Protein AF-A0A0C2BVQ3-F1 (afdb_monomer_lite)

Organism: NCBI:txid51022

Structure (mmCIF, N/CA/C/O backbone):
data_AF-A0A0C2BVQ3-F1
#
_entry.id   AF-A0A0C2BVQ3-F1
#
loop_
_atom_site.group_PDB
_atom_site.id
_atom_site.type_symbol
_atom_site.label_atom_id
_atom_site.label_alt_id
_atom_site.label_comp_id
_atom_site.label_asym_id
_atom_site.label_entity_id
_atom_site.label_seq_id
_atom_site.pdbx_PDB_ins_code
_atom_site.Cartn_x
_atom_site.Cartn_y
_atom_site.Cartn_z
_atom_site.occupancy
_atom_site.B_iso_or_equiv
_atom_site.auth_seq_id
_atom_site.auth_comp_id
_atom_site.auth_asym_id
_atom_site.auth_atom_id
_atom_site.pdbx_PDB_model_num
ATOM 1 N N . THR A 1 1 ? 4.624 -6.064 6.888 1.00 85.44 1 THR A N 1
ATOM 2 C CA . THR A 1 1 ? 4.993 -5.205 5.743 1.00 85.44 1 THR A CA 1
ATOM 3 C C . THR A 1 1 ? 4.112 -5.554 4.563 1.00 85.44 1 THR A C 1
ATOM 5 O O . THR A 1 1 ? 3.552 -6.645 4.549 1.00 85.44 1 THR A O 1
ATOM 8 N N . TYR A 1 2 ? 3.961 -4.639 3.608 1.00 88.81 2 TYR A N 1
ATOM 9 C CA . TYR A 1 2 ? 3.236 -4.872 2.357 1.00 88.81 2 TYR A CA 1
ATOM 10 C C . TYR A 1 2 ? 4.156 -4.588 1.177 1.00 88.81 2 TYR A C 1
ATOM 12 O O . TYR A 1 2 ? 4.866 -3.583 1.188 1.00 88.81 2 TYR A O 1
ATOM 20 N N . THR A 1 3 ? 4.150 -5.472 0.182 1.00 93.00 3 THR A N 1
ATOM 21 C CA . THR A 1 3 ? 5.112 -5.427 -0.920 1.00 93.00 3 THR A CA 1
ATOM 22 C C . THR A 1 3 ? 4.396 -5.532 -2.256 1.00 93.00 3 THR A C 1
ATOM 24 O O . THR A 1 3 ? 3.574 -6.425 -2.455 1.00 93.00 3 THR A O 1
ATOM 27 N N . VAL A 1 4 ? 4.745 -4.648 -3.189 1.00 92.75 4 VAL A N 1
ATOM 28 C CA . VAL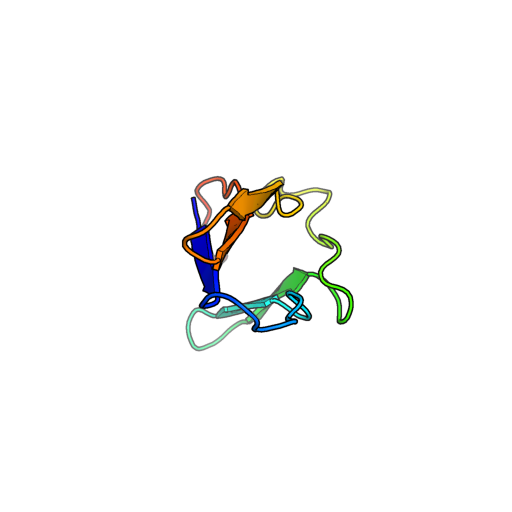 A 1 4 ? 4.286 -4.695 -4.582 1.00 92.75 4 VAL A CA 1
ATOM 29 C C . VAL A 1 4 ? 5.496 -4.832 -5.493 1.00 92.75 4 VAL A C 1
ATOM 31 O O . VAL A 1 4 ? 6.445 -4.055 -5.391 1.00 92.75 4 VAL A O 1
ATOM 34 N N . HIS A 1 5 ? 5.444 -5.797 -6.407 1.00 94.25 5 HIS A N 1
ATOM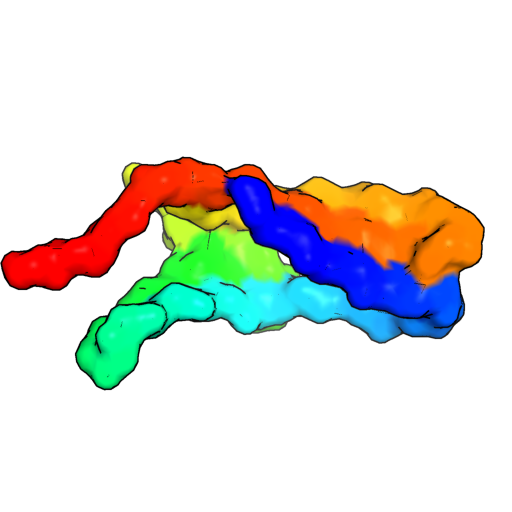 35 C CA . HIS A 1 5 ? 6.477 -6.013 -7.414 1.00 94.25 5 HIS A CA 1
ATOM 36 C C . HIS A 1 5 ? 5.938 -5.683 -8.804 1.00 94.25 5 HIS A C 1
ATOM 38 O O . HIS A 1 5 ? 4.913 -6.215 -9.227 1.00 94.25 5 HIS A O 1
ATOM 44 N N . LEU A 1 6 ? 6.654 -4.825 -9.524 1.00 93.81 6 LEU A N 1
ATOM 45 C CA . LEU A 1 6 ? 6.437 -4.567 -10.941 1.00 93.81 6 LEU A CA 1
ATOM 46 C C . LEU A 1 6 ? 7.542 -5.238 -11.748 1.00 93.81 6 LEU A C 1
ATOM 48 O O . LEU A 1 6 ? 8.714 -5.134 -11.388 1.00 93.81 6 LEU A O 1
ATOM 52 N N . ALA A 1 7 ? 7.166 -5.874 -12.856 1.00 92.31 7 ALA A N 1
ATOM 53 C CA . ALA A 1 7 ? 8.104 -6.506 -13.774 1.00 92.31 7 ALA A CA 1
ATOM 54 C C . ALA A 1 7 ? 9.106 -5.490 -14.370 1.00 92.31 7 ALA A C 1
ATOM 56 O O . ALA A 1 7 ? 8.819 -4.284 -14.417 1.00 92.31 7 ALA A O 1
ATOM 57 N N . PRO A 1 8 ? 10.261 -5.955 -14.884 1.00 88.56 8 PRO A N 1
ATOM 58 C CA . PRO A 1 8 ? 11.212 -5.099 -15.584 1.00 88.56 8 PRO A CA 1
ATOM 59 C C . PRO A 1 8 ? 10.541 -4.305 -16.711 1.00 88.56 8 PRO A C 1
ATOM 61 O O . PRO A 1 8 ? 9.557 -4.751 -17.303 1.00 88.56 8 PRO A O 1
ATOM 64 N N . SER A 1 9 ? 11.062 -3.110 -16.999 1.00 82.44 9 SER A N 1
ATOM 65 C CA . SER A 1 9 ? 10.548 -2.196 -18.038 1.00 82.44 9 SER A CA 1
ATOM 66 C C . SER A 1 9 ? 9.127 -1.650 -17.813 1.00 82.44 9 SER A C 1
ATOM 68 O O . SER A 1 9 ? 8.660 -0.835 -18.607 1.00 82.44 9 SER A O 1
ATOM 70 N N . THR A 1 10 ? 8.458 -2.014 -16.714 1.00 86.75 10 THR A N 1
ATOM 71 C CA . THR A 1 10 ? 7.167 -1.435 -16.322 1.00 86.75 10 THR A CA 1
ATOM 72 C C . THR A 1 10 ? 7.399 -0.163 -15.512 1.00 86.75 10 THR A C 1
ATOM 74 O O . THR A 1 10 ? 8.029 -0.190 -14.455 1.00 86.75 10 THR A O 1
ATOM 77 N N . ARG A 1 11 ? 6.873 0.971 -15.988 1.00 81.94 11 ARG A N 1
ATOM 78 C CA . ARG A 1 11 ? 6.809 2.207 -15.197 1.00 81.94 11 ARG A CA 1
ATOM 79 C C . ARG A 1 11 ? 5.468 2.252 -14.477 1.00 81.94 11 ARG A C 1
ATOM 81 O O . ARG A 1 11 ? 4.436 2.402 -15.118 1.00 81.94 11 ARG A O 1
ATOM 88 N N . GLY A 1 12 ? 5.497 2.136 -13.157 1.00 87.69 12 GLY A N 1
ATOM 89 C CA . GLY A 1 12 ? 4.318 2.283 -12.312 1.00 87.69 12 GLY A CA 1
ATOM 90 C C . GLY A 1 12 ? 4.634 3.085 -11.059 1.00 87.69 12 GLY A C 1
ATOM 91 O O . GLY A 1 12 ? 5.799 3.263 -10.697 1.00 87.69 12 GLY A O 1
ATOM 92 N N . ARG A 1 13 ? 3.578 3.578 -10.419 1.00 90.44 13 ARG A N 1
ATOM 93 C CA . ARG A 1 13 ? 3.618 4.218 -9.104 1.00 90.44 13 ARG A CA 1
ATOM 94 C C . ARG A 1 13 ? 2.503 3.642 -8.245 1.00 90.44 13 ARG A C 1
ATOM 96 O O . ARG A 1 13 ? 1.496 3.188 -8.789 1.00 90.44 13 ARG A O 1
ATOM 103 N N . ILE A 1 14 ? 2.672 3.699 -6.932 1.00 92.12 14 ILE A N 1
ATOM 104 C CA . ILE A 1 14 ? 1.559 3.480 -6.013 1.00 92.12 14 ILE A CA 1
ATOM 105 C C . ILE A 1 14 ? 0.776 4.791 -5.909 1.00 92.12 14 ILE A C 1
ATOM 107 O O . ILE A 1 14 ? 1.381 5.850 -5.783 1.00 92.12 14 ILE A O 1
ATOM 111 N N . GLY A 1 15 ? -0.545 4.713 -6.054 1.00 93.19 15 GLY A N 1
ATOM 112 C CA . GLY A 1 15 ? -1.455 5.842 -5.859 1.00 93.19 15 GLY A CA 1
ATOM 113 C C . GLY A 1 15 ? -2.222 5.692 -4.549 1.00 93.19 15 GLY A C 1
ATOM 114 O O . GLY A 1 15 ? -1.644 5.355 -3.516 1.00 93.19 15 GLY A O 1
ATOM 115 N N . ARG A 1 16 ? -3.543 5.876 -4.609 1.00 94.56 16 ARG A N 1
ATOM 116 C CA . ARG A 1 16 ? -4.430 5.741 -3.449 1.00 94.56 16 ARG A CA 1
ATOM 117 C C . ARG A 1 16 ? -4.450 4.309 -2.914 1.00 94.56 16 ARG A C 1
ATOM 119 O O . ARG A 1 16 ? -4.712 3.363 -3.659 1.00 94.56 16 ARG A O 1
ATOM 126 N N . CYS A 1 17 ? -4.218 4.168 -1.615 1.00 93.88 17 CYS A N 1
ATOM 127 C CA . CYS A 1 17 ? -4.357 2.929 -0.863 1.00 93.88 17 CYS A CA 1
ATOM 128 C C . CYS A 1 17 ? -5.377 3.134 0.252 1.00 93.88 17 CYS A C 1
ATOM 130 O O . CYS A 1 17 ? -5.362 4.153 0.941 1.00 93.88 17 CYS A O 1
ATOM 132 N N . TRP A 1 18 ? -6.224 2.134 0.459 1.00 94.19 18 TRP A N 1
ATOM 133 C CA . TRP A 1 18 ? -7.186 2.100 1.549 1.00 94.19 18 TRP A CA 1
ATOM 134 C C . TRP A 1 18 ? -7.259 0.688 2.125 1.00 94.19 18 TRP A C 1
ATOM 136 O O . TRP A 1 18 ? -6.948 -0.295 1.449 1.00 94.19 18 TRP A O 1
ATOM 146 N N . ALA A 1 19 ? -7.655 0.595 3.386 1.00 93.19 19 ALA A N 1
ATOM 147 C CA . ALA A 1 19 ? -8.043 -0.657 4.015 1.00 93.19 19 ALA A CA 1
ATOM 148 C C . ALA A 1 19 ? -9.559 -0.691 4.187 1.00 93.19 19 ALA A C 1
ATOM 150 O O . ALA A 1 19 ? -10.184 0.350 4.380 1.00 93.19 19 ALA A O 1
ATOM 151 N N . SER A 1 20 ? -10.142 -1.887 4.169 1.00 94.25 20 SER A N 1
ATOM 152 C CA . SER A 1 20 ? -11.564 -2.085 4.438 1.00 94.25 20 SER A CA 1
ATOM 153 C C . SER A 1 20 ? -11.793 -3.363 5.238 1.00 94.25 20 SER A C 1
ATOM 155 O O . SER A 1 20 ? -11.143 -4.378 4.984 1.00 94.25 20 SER A O 1
ATOM 157 N N . ASP A 1 21 ? -12.732 -3.314 6.182 1.00 94.00 21 ASP A N 1
ATOM 158 C CA . ASP A 1 21 ? -13.297 -4.484 6.872 1.00 94.00 21 ASP A CA 1
ATOM 159 C C . ASP A 1 21 ? -14.646 -4.930 6.266 1.00 94.00 21 ASP A C 1
ATOM 161 O O . ASP A 1 21 ? -15.354 -5.761 6.836 1.00 94.00 21 ASP A O 1
ATOM 165 N N . GLY A 1 22 ? -15.024 -4.362 5.114 1.00 94.69 22 GLY A N 1
ATOM 166 C CA . GLY A 1 22 ? -16.304 -4.585 4.443 1.00 94.69 22 GLY A CA 1
ATOM 167 C C . GLY A 1 22 ? -17.462 -3.712 4.943 1.00 94.69 22 GLY A C 1
ATOM 168 O O . GLY A 1 22 ? -18.529 -3.736 4.333 1.00 94.69 22 GLY A O 1
ATOM 169 N N . LYS A 1 23 ? -17.280 -2.935 6.017 1.00 93.50 23 LYS A N 1
ATOM 170 C CA . LYS A 1 23 ? -18.271 -1.969 6.537 1.00 93.50 23 LYS A CA 1
ATOM 171 C C . LYS A 1 23 ? -17.731 -0.544 6.572 1.00 93.50 23 LYS A C 1
ATOM 173 O O . LYS A 1 23 ? -18.476 0.405 6.344 1.00 93.50 23 LYS A O 1
ATOM 178 N N . SER A 1 24 ? -16.447 -0.423 6.862 1.00 91.81 24 SER A N 1
ATOM 179 C CA . SER A 1 24 ? -15.693 0.808 7.011 1.00 91.81 24 SER A CA 1
ATOM 180 C C . SER A 1 24 ? -14.529 0.815 6.027 1.00 91.81 24 SER A C 1
ATOM 182 O O . SER A 1 24 ? -14.047 -0.232 5.580 1.00 91.81 24 SER A O 1
ATOM 184 N N . GLU A 1 25 ? -14.051 2.013 5.716 1.00 93.56 25 GLU A N 1
ATOM 185 C CA . GLU A 1 25 ? -12.829 2.224 4.948 1.00 93.56 25 GLU A CA 1
ATOM 186 C C . GLU A 1 25 ? -11.904 3.166 5.718 1.00 93.56 25 GLU A C 1
ATOM 188 O O . GLU A 1 25 ? -12.356 4.110 6.369 1.00 93.56 25 GLU A O 1
ATOM 193 N N . LEU A 1 26 ? -10.603 2.894 5.654 1.00 91.69 26 LEU A N 1
ATOM 194 C CA . LEU A 1 26 ? -9.562 3.773 6.168 1.00 91.69 26 LEU A CA 1
ATOM 195 C C . LEU A 1 26 ? -8.626 4.145 5.024 1.00 91.69 26 LEU A C 1
ATOM 197 O O . LEU A 1 26 ? -7.943 3.281 4.474 1.00 91.69 26 LEU A O 1
ATOM 201 N N . GLU A 1 27 ? -8.560 5.434 4.706 1.00 93.12 27 GLU A N 1
ATOM 202 C CA . GLU A 1 27 ? -7.577 5.966 3.763 1.00 93.12 27 GLU A CA 1
ATOM 203 C C . GLU A 1 27 ? -6.164 5.829 4.333 1.00 93.12 27 GLU A C 1
ATOM 205 O O . GLU A 1 27 ? -5.886 6.298 5.438 1.00 93.12 27 GLU A O 1
ATOM 210 N N . LEU A 1 28 ? -5.265 5.204 3.574 1.00 93.44 28 LEU A N 1
ATOM 211 C CA . LEU A 1 28 ? -3.868 4.986 3.955 1.00 93.44 28 LEU A CA 1
ATOM 212 C C . LEU A 1 28 ? -2.927 5.929 3.196 1.00 93.44 28 LEU A C 1
ATOM 214 O O . LEU A 1 28 ? -2.006 6.488 3.795 1.00 93.44 28 LEU A O 1
ATOM 218 N N . SER A 1 29 ? -3.201 6.171 1.911 1.00 92.81 29 SER A N 1
ATOM 219 C CA . SER A 1 29 ? -2.482 7.144 1.083 1.00 92.81 29 SER A CA 1
ATOM 220 C C . SER A 1 29 ? -3.399 7.909 0.133 1.00 92.81 29 SER A C 1
ATOM 222 O O . SER A 1 29 ? -4.459 7.418 -0.252 1.00 92.81 29 SER A O 1
ATOM 224 N N . ASP A 1 30 ? -2.964 9.099 -0.278 1.00 92.25 30 ASP A 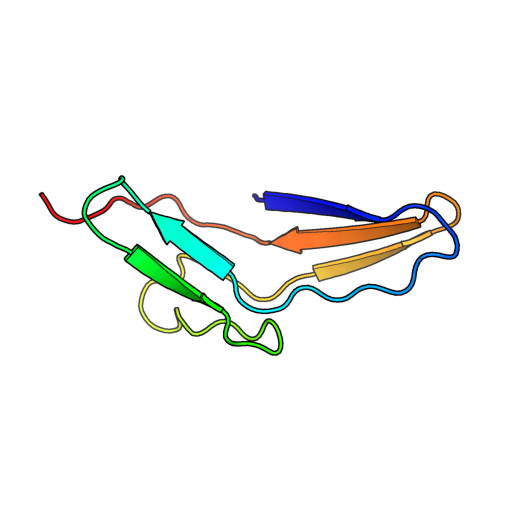N 1
ATOM 225 C CA . ASP A 1 30 ? -3.637 9.891 -1.309 1.00 92.25 30 ASP A CA 1
ATOM 226 C C . ASP A 1 30 ? -3.373 9.365 -2.737 1.00 92.25 30 ASP A C 1
ATOM 228 O O . ASP A 1 30 ? -2.702 8.354 -2.949 1.00 92.25 30 ASP A O 1
ATOM 232 N N . ASN A 1 31 ? -3.901 10.062 -3.748 1.00 94.44 31 ASN A N 1
ATOM 233 C CA . ASN A 1 31 ? -3.777 9.673 -5.159 1.00 94.44 31 ASN A CA 1
ATOM 234 C C . ASN A 1 31 ? -2.332 9.643 -5.690 1.00 94.44 31 ASN A C 1
ATOM 236 O O . ASN A 1 31 ? -2.086 9.016 -6.728 1.00 94.44 31 ASN A O 1
ATOM 240 N N . ASP A 1 32 ? -1.397 10.284 -4.992 1.00 90.62 32 ASP A N 1
ATOM 241 C CA . ASP A 1 32 ? 0.022 10.323 -5.338 1.00 90.62 32 ASP A CA 1
ATOM 242 C C . ASP A 1 32 ? 0.853 9.329 -4.512 1.00 90.62 32 ASP A C 1
ATOM 244 O O . ASP A 1 32 ? 2.065 9.229 -4.700 1.00 90.62 32 ASP A O 1
ATOM 248 N N . GLY A 1 33 ? 0.200 8.545 -3.646 1.00 89.25 33 GLY A N 1
ATOM 249 C CA . GLY A 1 33 ? 0.841 7.527 -2.820 1.00 89.25 33 GLY A CA 1
ATOM 250 C C . GLY A 1 33 ? 1.457 8.072 -1.534 1.00 89.25 33 GLY A C 1
ATOM 251 O O . GLY A 1 33 ? 2.136 7.316 -0.839 1.00 89.25 33 GLY A O 1
ATOM 252 N N . CYS A 1 34 ? 1.214 9.342 -1.188 1.00 88.56 34 CYS A N 1
ATOM 253 C CA . CYS A 1 34 ? 1.709 9.933 0.053 1.00 88.56 34 CYS A CA 1
ATOM 254 C C . CYS A 1 34 ? 0.872 9.448 1.239 1.00 88.56 34 CYS A C 1
ATOM 256 O O . CYS A 1 34 ? -0.360 9.460 1.173 1.00 88.56 34 CYS A O 1
ATOM 258 N N . SER A 1 35 ? 1.520 9.052 2.340 1.00 89.25 35 SER A N 1
ATOM 259 C CA . SER A 1 35 ? 0.791 8.602 3.529 1.00 89.25 35 SER A CA 1
ATOM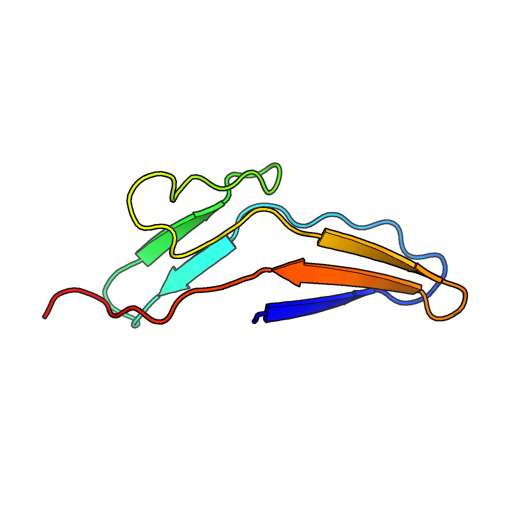 260 C C . SER A 1 35 ? -0.066 9.724 4.131 1.00 89.25 35 SER A C 1
ATOM 262 O O . SER A 1 35 ? 0.412 10.830 4.414 1.00 89.25 35 SER A O 1
ATOM 264 N N . VAL A 1 36 ? -1.344 9.417 4.381 1.00 90.31 36 VAL A N 1
ATOM 265 C CA . VAL A 1 36 ? -2.273 10.294 5.119 1.00 90.31 36 VAL A CA 1
ATOM 266 C C . VAL A 1 36 ? -2.423 9.876 6.589 1.00 90.31 36 VAL A C 1
ATOM 268 O O . VAL A 1 36 ? -2.988 10.615 7.394 1.00 90.31 36 VAL A O 1
ATOM 271 N N . GLN A 1 37 ? -1.848 8.734 6.983 1.00 85.19 37 GLN A N 1
ATOM 272 C CA . GLN A 1 37 ? -1.931 8.159 8.334 1.00 85.19 37 GLN A CA 1
ATOM 273 C C . GLN A 1 37 ? -0.828 8.669 9.278 1.00 85.19 37 GLN A C 1
ATOM 275 O O . GLN A 1 37 ? -0.128 7.895 9.932 1.00 85.19 37 GLN A O 1
ATOM 280 N N . ARG A 1 38 ? -0.697 9.997 9.402 1.00 69.56 38 ARG A N 1
ATOM 281 C CA . ARG A 1 38 ? 0.379 10.646 10.185 1.00 69.56 38 ARG A CA 1
ATOM 282 C C . ARG A 1 38 ? 0.265 10.472 11.704 1.00 69.56 38 ARG A C 1
ATOM 284 O O . ARG A 1 38 ? 1.264 10.595 12.398 1.00 69.56 38 ARG A O 1
ATOM 291 N N . SER A 1 39 ? -0.940 10.213 12.220 1.00 67.38 39 SER A N 1
ATOM 292 C CA . SER A 1 39 ? -1.202 10.089 13.666 1.00 67.38 39 SER A CA 1
ATOM 293 C C . SER A 1 39 ? -1.257 8.643 14.164 1.00 67.38 39 SER A C 1
ATOM 295 O O . SER A 1 39 ? -1.091 8.419 15.359 1.00 67.38 39 SER A O 1
ATOM 297 N N . GLY A 1 40 ? -1.547 7.676 13.288 1.00 65.75 40 GLY A N 1
ATOM 298 C CA . GLY A 1 40 ? -1.665 6.263 13.666 1.00 65.75 40 GLY A CA 1
ATOM 299 C C . GLY A 1 40 ? -0.379 5.465 13.463 1.00 65.75 40 GLY A C 1
ATOM 300 O O . GLY A 1 40 ? -0.257 4.372 14.011 1.00 65.75 40 GLY A O 1
ATOM 301 N N . GLU A 1 41 ? 0.553 5.986 12.650 1.00 78.88 41 GLU A N 1
ATOM 302 C CA . GLU A 1 41 ? 1.762 5.279 12.183 1.00 78.88 41 GLU A CA 1
ATOM 303 C C . GLU A 1 41 ? 1.455 3.888 11.602 1.00 78.88 41 GLU A C 1
ATOM 305 O O . GLU A 1 41 ? 2.281 2.976 11.601 1.00 78.88 41 GLU A O 1
ATOM 310 N N . VAL A 1 42 ? 0.220 3.710 11.135 1.00 85.50 42 VAL A N 1
ATOM 311 C CA . VAL A 1 42 ? -0.273 2.458 10.577 1.00 85.50 42 VAL A CA 1
ATOM 312 C C . VAL A 1 42 ? 0.367 2.203 9.221 1.00 85.50 42 VAL A C 1
ATOM 314 O O . VAL A 1 42 ? 0.752 1.074 8.934 1.00 85.50 42 VAL A O 1
ATOM 317 N N . TRP A 1 43 ? 0.481 3.252 8.406 1.00 89.44 43 TRP A N 1
ATOM 318 C CA . TRP A 1 43 ? 0.966 3.198 7.035 1.00 89.44 43 TRP A CA 1
ATOM 319 C C . TRP A 1 43 ? 2.092 4.208 6.834 1.00 89.44 43 TRP A C 1
ATOM 321 O O . TRP A 1 43 ? 1.912 5.403 7.086 1.00 89.44 43 TRP A O 1
ATOM 331 N N . GLY A 1 44 ? 3.250 3.721 6.395 1.00 86.81 44 GLY A N 1
ATOM 332 C CA . GLY A 1 44 ? 4.417 4.554 6.107 1.00 86.81 44 GLY A CA 1
ATOM 333 C C . GLY A 1 44 ? 4.452 5.065 4.668 1.00 86.81 44 GLY A C 1
ATOM 334 O O . GLY A 1 44 ? 3.532 4.831 3.884 1.00 86.81 44 GLY A O 1
ATOM 335 N N . ASP A 1 45 ? 5.553 5.715 4.305 1.00 86.50 45 ASP A N 1
ATOM 336 C CA . ASP A 1 45 ? 5.899 5.937 2.902 1.00 86.50 45 ASP A CA 1
ATOM 337 C C . ASP A 1 45 ? 6.475 4.652 2.287 1.00 86.50 45 ASP A C 1
ATOM 339 O O . ASP A 1 45 ? 6.968 3.765 2.991 1.00 86.50 45 ASP A O 1
ATOM 343 N N . PHE A 1 46 ? 6.397 4.528 0.961 1.00 89.25 46 PHE A N 1
ATOM 344 C CA . PHE A 1 46 ? 6.994 3.392 0.266 1.00 89.25 46 PHE A CA 1
ATOM 345 C C . PHE A 1 46 ? 8.498 3.568 0.087 1.00 89.25 46 PHE A C 1
ATOM 347 O O . PHE A 1 46 ? 8.958 4.511 -0.558 1.00 89.25 46 PHE A O 1
ATOM 354 N N . GLU A 1 47 ? 9.255 2.578 0.540 1.00 91.44 47 GLU A N 1
ATOM 355 C CA . GLU A 1 47 ? 10.627 2.382 0.100 1.00 91.44 47 GLU A CA 1
ATOM 356 C C . GLU A 1 47 ? 10.625 1.764 -1.302 1.00 91.44 47 GLU A C 1
ATOM 358 O O . GLU A 1 47 ? 9.886 0.813 -1.582 1.00 91.44 47 GLU A O 1
ATOM 363 N N . VAL A 1 48 ? 11.446 2.309 -2.203 1.00 92.19 48 VAL A N 1
ATOM 364 C CA . VAL A 1 48 ? 11.494 1.881 -3.605 1.00 92.19 48 VAL A CA 1
ATOM 365 C C . VAL A 1 48 ? 12.868 1.316 -3.926 1.00 92.19 48 VAL A C 1
ATOM 367 O O . VAL A 1 48 ? 13.861 2.041 -3.932 1.00 92.19 48 VAL A O 1
ATOM 370 N N . SER A 1 49 ? 12.909 0.032 -4.269 1.00 93.06 49 SER A N 1
ATOM 371 C CA . SER A 1 49 ? 14.108 -0.635 -4.777 1.00 93.06 49 SER A CA 1
ATOM 372 C C . SER A 1 49 ? 13.928 -0.996 -6.247 1.00 93.06 49 SER A C 1
ATOM 374 O O . SER A 1 49 ? 12.864 -1.468 -6.653 1.00 93.06 49 SER A O 1
ATOM 376 N N . ARG A 1 50 ? 14.956 -0.754 -7.065 1.00 93.06 50 ARG A N 1
ATOM 377 C CA . ARG A 1 50 ? 14.954 -1.052 -8.504 1.00 93.06 50 ARG A CA 1
ATOM 378 C C . ARG A 1 50 ? 16.170 -1.887 -8.863 1.00 93.06 50 ARG A C 1
ATOM 380 O O . ARG A 1 50 ? 17.294 -1.478 -8.588 1.00 93.06 50 ARG A O 1
ATOM 387 N N . ASP A 1 51 ? 15.937 -3.016 -9.517 1.00 90.69 51 ASP A N 1
ATOM 388 C CA . ASP A 1 51 ? 16.981 -3.923 -9.982 1.00 90.69 51 ASP A CA 1
ATOM 389 C C . ASP A 1 51 ? 16.631 -4.534 -11.355 1.00 90.69 51 ASP A C 1
ATOM 391 O O . ASP A 1 51 ? 15.670 -4.137 -12.018 1.00 90.69 51 ASP A O 1
ATOM 395 N N . GLN A 1 52 ? 17.427 -5.509 -11.806 1.00 90.69 52 GLN A N 1
ATOM 396 C CA . GLN A 1 52 ? 17.190 -6.217 -13.072 1.00 90.69 52 GLN A CA 1
ATOM 397 C C . GLN A 1 52 ? 15.894 -7.049 -13.078 1.00 90.69 52 GLN A C 1
ATOM 399 O O . GLN A 1 52 ? 15.425 -7.437 -14.146 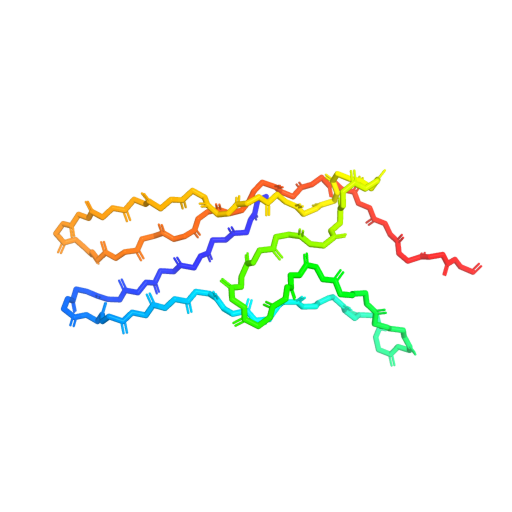1.00 90.69 52 GLN A O 1
ATOM 404 N N . ARG A 1 53 ? 15.320 -7.339 -11.905 1.00 89.75 53 ARG A N 1
ATOM 405 C CA . ARG A 1 53 ? 14.077 -8.099 -11.726 1.00 89.75 53 ARG A CA 1
ATOM 406 C C . ARG A 1 53 ? 12.849 -7.192 -11.678 1.00 89.75 53 ARG A C 1
ATOM 408 O O . ARG A 1 53 ? 11.741 -7.700 -11.824 1.00 89.75 53 ARG A O 1
ATOM 415 N N . GLY A 1 54 ? 13.033 -5.877 -11.553 1.00 93.81 54 GLY A N 1
ATOM 416 C CA . GLY A 1 54 ? 11.978 -4.882 -11.699 1.00 93.81 54 GLY A CA 1
ATOM 417 C C . GLY A 1 54 ? 11.995 -3.813 -10.610 1.00 93.81 54 GLY A C 1
ATOM 418 O O . GLY A 1 54 ? 13.050 -3.410 -10.128 1.00 93.81 54 GLY A O 1
ATOM 419 N N . THR A 1 55 ? 10.813 -3.305 -10.253 1.00 95.25 55 THR A N 1
ATOM 420 C CA . THR A 1 55 ? 10.652 -2.330 -9.160 1.00 95.25 55 THR A CA 1
ATOM 421 C C . THR A 1 55 ? 9.888 -2.967 -8.010 1.00 95.25 55 THR A C 1
ATOM 423 O O . THR A 1 55 ? 8.808 -3.515 -8.215 1.00 95.25 55 THR A O 1
ATOM 426 N N . THR A 1 56 ? 10.428 -2.855 -6.802 1.00 95.06 56 THR A N 1
ATOM 427 C CA . THR A 1 56 ? 9.780 -3.276 -5.561 1.00 95.06 56 THR A CA 1
ATOM 428 C C . THR A 1 56 ? 9.395 -2.048 -4.751 1.00 95.06 56 THR A C 1
ATOM 430 O O . THR A 1 56 ? 10.245 -1.202 -4.477 1.00 95.06 56 THR A O 1
ATOM 433 N N . PHE A 1 57 ? 8.126 -1.976 -4.361 1.00 94.00 57 PHE A N 1
ATOM 434 C CA . PHE A 1 57 ? 7.601 -0.999 -3.414 1.00 94.00 57 PHE A CA 1
ATOM 435 C C . PHE A 1 57 ? 7.338 -1.713 -2.094 1.00 94.00 57 PHE A C 1
ATOM 437 O O . PHE A 1 57 ? 6.550 -2.659 -2.061 1.00 94.00 57 PHE A O 1
ATOM 444 N N . LEU A 1 58 ? 7.990 -1.272 -1.024 1.00 93.19 58 LEU A N 1
ATOM 445 C CA . LEU A 1 58 ? 7.845 -1.827 0.316 1.00 93.19 58 LEU A CA 1
ATOM 446 C C . LEU A 1 58 ? 7.219 -0.788 1.245 1.00 93.19 58 LEU A C 1
ATOM 448 O O . LEU A 1 58 ? 7.739 0.314 1.376 1.00 93.19 58 LEU A O 1
ATOM 452 N N . ASN A 1 59 ? 6.123 -1.150 1.907 1.00 92.06 59 ASN A N 1
ATOM 453 C CA . ASN A 1 59 ? 5.525 -0.352 2.970 1.00 92.06 59 ASN A CA 1
ATOM 454 C C . ASN A 1 59 ? 5.711 -1.024 4.335 1.00 92.06 59 ASN A C 1
ATOM 456 O O . ASN A 1 59 ? 5.410 -2.217 4.524 1.00 92.06 59 ASN A O 1
ATOM 460 N N . HIS A 1 60 ? 6.167 -0.235 5.304 1.00 88.50 60 HIS A N 1
ATOM 461 C CA . HIS A 1 60 ? 6.234 -0.633 6.702 1.00 88.50 60 HIS A CA 1
ATOM 462 C C . HIS A 1 60 ? 4.906 -0.326 7.388 1.00 88.50 60 HIS A C 1
ATOM 464 O O . HIS A 1 60 ? 4.584 0.822 7.674 1.00 88.50 60 HIS A O 1
ATOM 470 N N . ILE A 1 61 ? 4.149 -1.392 7.648 1.00 89.06 61 ILE A N 1
ATOM 471 C CA . ILE A 1 61 ? 2.827 -1.329 8.271 1.00 89.06 61 ILE A CA 1
ATOM 472 C C . ILE A 1 61 ? 2.934 -1.820 9.708 1.00 89.06 61 ILE A C 1
ATOM 474 O O . ILE A 1 61 ? 3.437 -2.925 9.946 1.00 89.06 61 ILE A O 1
ATOM 478 N N . LYS A 1 62 ? 2.427 -1.024 10.648 1.00 88.94 62 LYS A N 1
ATOM 479 C CA . LYS A 1 62 ? 2.253 -1.412 12.053 1.00 88.94 62 LYS A CA 1
ATOM 480 C C . LYS A 1 62 ? 0.938 -2.164 12.218 1.00 88.94 62 L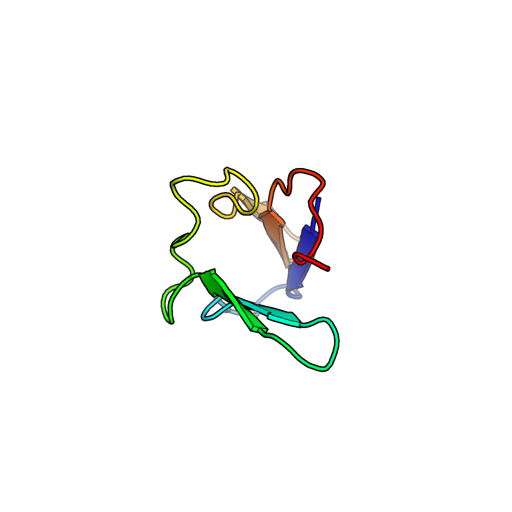YS A C 1
ATOM 482 O O . LYS A 1 62 ? -0.018 -1.843 11.534 1.00 88.94 62 LYS A O 1
ATOM 487 N N . ALA A 1 63 ? 0.861 -3.149 13.112 1.00 88.50 63 ALA A N 1
ATOM 488 C CA . ALA A 1 63 ? -0.400 -3.847 13.376 1.00 88.50 63 ALA A CA 1
ATOM 489 C C . ALA A 1 63 ? -1.451 -2.897 13.984 1.00 88.50 63 ALA A C 1
ATOM 491 O O . ALA A 1 63 ? -1.134 -2.102 14.869 1.00 88.50 63 ALA A O 1
ATOM 492 N N . TRP A 1 64 ? -2.693 -3.003 13.513 1.00 89.81 64 TRP A N 1
ATOM 493 C CA . TRP A 1 64 ? -3.835 -2.178 13.915 1.00 89.81 64 TRP A CA 1
ATOM 494 C C . TRP A 1 64 ? -5.148 -2.910 13.599 1.00 89.81 64 TRP A C 1
ATOM 496 O O . TRP A 1 64 ? -5.133 -3.950 12.940 1.00 89.81 64 TRP A O 1
ATOM 506 N N . ALA A 1 65 ? -6.274 -2.374 14.069 1.00 90.56 65 ALA A N 1
ATOM 507 C CA . ALA A 1 65 ? -7.607 -2.900 13.792 1.00 90.56 65 ALA A CA 1
ATOM 508 C C . ALA A 1 65 ? -8.616 -1.756 13.638 1.00 90.56 65 ALA A C 1
ATOM 510 O O . ALA A 1 65 ? -8.418 -0.672 14.193 1.00 90.56 65 ALA A O 1
ATOM 511 N N . PHE A 1 66 ? -9.703 -2.010 12.908 1.00 90.25 66 PHE A N 1
ATOM 512 C CA . PHE A 1 66 ? -10.852 -1.111 12.896 1.00 90.25 66 PHE A CA 1
ATOM 513 C C . PHE A 1 66 ? -11.500 -1.063 14.292 1.00 90.25 66 PHE A C 1
ATOM 515 O O . PHE A 1 66 ? -11.537 -2.095 14.972 1.00 90.25 66 PHE A O 1
ATOM 522 N N . PRO A 1 67 ? -11.998 0.104 14.742 1.00 83.75 67 PRO A N 1
ATOM 523 C CA . PRO A 1 67 ? -12.788 0.189 15.965 1.00 83.75 67 PRO A CA 1
ATOM 524 C C . PRO A 1 67 ? -14.028 -0.710 15.881 1.00 83.75 67 PRO A C 1
ATOM 526 O O . PRO A 1 67 ? -14.671 -0.777 14.834 1.00 83.75 67 PRO A O 1
ATOM 529 N N . THR A 1 68 ? -14.345 -1.391 16.981 1.00 78.19 68 THR A N 1
ATOM 530 C CA . THR A 1 68 ? -15.512 -2.280 17.116 1.00 78.19 68 THR A CA 1
ATOM 531 C C . THR A 1 68 ? -16.755 -1.546 17.579 1.00 78.19 68 THR A C 1
ATOM 533 O O . THR A 1 68 ? -16.602 -0.720 18.510 1.00 78.19 68 THR A O 1
#

Foldseek 3Di:
DDKDFDAPPDDDADAWDWDDPPPDIGTQHHRRQQGPPPPPQQWHGWDWDQDNRGIMTDIDGDDDDDDD

pLDDT: mean 89.46, std 5.99, range [65.75, 95.25]

Secondary structure (DSSP, 8-state):
-EEEEE-TT-------EEEE-SS-EEEEE-TTS-B--TTT--EEEEEEEEETTEEEEEEEE-------

Radius of gyration: 13.32 Å; chains: 1; bounding box: 36×19×35 Å

Sequence (68 aa):
TYTVHLAPSTRGRIGRCWASDGKSELELSDNDGCSVQRSGEVWGDFEVSRDQRGTTFLNHIKAWAFPT